Protein AF-A0A382BSU6-F1 (afdb_monomer)

Structure (mmCIF, N/CA/C/O backbone):
data_AF-A0A382BSU6-F1
#
_entry.id   AF-A0A382BSU6-F1
#
loop_
_atom_site.group_PDB
_atom_site.id
_atom_site.type_symbol
_atom_site.label_atom_id
_atom_site.label_alt_id
_atom_site.label_comp_id
_atom_site.label_asym_id
_atom_site.label_entity_id
_atom_site.label_seq_id
_atom_site.pdbx_PDB_ins_code
_atom_site.Cartn_x
_atom_site.Cartn_y
_atom_site.Cartn_z
_atom_site.occupancy
_atom_site.B_iso_or_equiv
_atom_site.auth_seq_id
_atom_site.auth_comp_id
_atom_site.auth_asym_id
_atom_site.auth_atom_id
_atom_site.pdbx_PDB_model_num
ATOM 1 N N . VAL A 1 1 ? 7.717 -2.331 -25.555 1.00 55.44 1 VAL A N 1
ATOM 2 C CA . VAL A 1 1 ? 7.991 -1.560 -24.324 1.00 55.44 1 VAL A CA 1
ATOM 3 C C . VAL A 1 1 ? 9.104 -2.329 -23.663 1.00 55.44 1 VAL A C 1
ATOM 5 O O . VAL A 1 1 ? 8.830 -3.393 -23.130 1.00 55.44 1 VAL A O 1
ATOM 8 N N . ASP A 1 2 ? 10.345 -1.897 -23.873 1.00 65.00 2 ASP A N 1
ATOM 9 C CA . ASP A 1 2 ? 11.525 -2.671 -23.453 1.00 65.00 2 ASP A CA 1
ATOM 10 C C . ASP A 1 2 ? 12.038 -2.230 -22.076 1.00 65.00 2 ASP A C 1
ATOM 12 O O . ASP A 1 2 ? 12.921 -2.865 -21.508 1.00 65.00 2 ASP A O 1
ATOM 16 N N . GLU A 1 3 ? 11.455 -1.166 -21.519 1.00 83.12 3 GLU A N 1
ATOM 17 C CA . GLU A 1 3 ? 11.683 -0.755 -20.140 1.00 83.12 3 GLU A CA 1
ATOM 18 C C . GLU A 1 3 ? 10.819 -1.563 -19.177 1.00 83.12 3 GLU A C 1
ATOM 20 O O . GLU A 1 3 ? 9.632 -1.818 -19.412 1.00 83.12 3 GLU A O 1
ATOM 25 N N . VAL A 1 4 ? 11.454 -1.951 -18.078 1.00 90.81 4 VAL A N 1
ATOM 26 C CA . VAL A 1 4 ? 10.864 -2.696 -16.977 1.00 90.81 4 VAL A CA 1
ATOM 27 C C . VAL A 1 4 ? 11.154 -1.929 -15.695 1.00 90.81 4 VAL A C 1
ATOM 29 O O . VAL A 1 4 ? 12.302 -1.563 -15.454 1.00 90.81 4 VAL A O 1
ATOM 32 N N . THR A 1 5 ? 10.130 -1.712 -14.874 1.00 94.12 5 THR A N 1
ATOM 33 C CA . THR A 1 5 ? 10.263 -1.117 -13.541 1.00 94.12 5 THR A CA 1
ATOM 34 C C . THR A 1 5 ? 10.487 -2.233 -12.522 1.00 94.12 5 THR A C 1
ATOM 36 O O . THR A 1 5 ? 9.590 -3.035 -12.240 1.00 94.12 5 THR A O 1
ATOM 39 N N . SER A 1 6 ? 11.705 -2.307 -11.999 1.00 94.81 6 SER A N 1
ATOM 40 C CA . SER A 1 6 ? 12.154 -3.315 -11.041 1.00 94.81 6 SER A CA 1
ATOM 41 C C . SER A 1 6 ? 11.894 -2.874 -9.595 1.00 94.81 6 SER A C 1
ATOM 43 O O . SER A 1 6 ? 11.653 -1.693 -9.339 1.00 94.81 6 SER A O 1
ATOM 45 N N . PRO A 1 7 ? 12.019 -3.770 -8.599 1.00 94.88 7 PRO A N 1
ATOM 46 C CA . PRO A 1 7 ? 11.921 -3.383 -7.192 1.00 94.88 7 PRO A CA 1
ATOM 47 C C . PRO A 1 7 ? 12.898 -2.281 -6.758 1.00 94.88 7 PRO A C 1
ATOM 49 O O . PRO A 1 7 ? 12.607 -1.569 -5.802 1.00 94.88 7 PRO A O 1
ATOM 52 N N . ALA A 1 8 ? 14.047 -2.136 -7.427 1.00 95.19 8 ALA A N 1
ATOM 53 C CA . ALA A 1 8 ? 15.029 -1.101 -7.102 1.00 95.19 8 ALA A CA 1
ATOM 54 C C . ALA A 1 8 ? 14.563 0.315 -7.490 1.00 95.19 8 ALA A C 1
ATOM 56 O O . ALA A 1 8 ? 15.087 1.291 -6.959 1.00 95.19 8 ALA A O 1
ATOM 57 N N . ASP A 1 9 ? 13.573 0.420 -8.378 1.00 95.31 9 ASP A N 1
ATOM 58 C CA . ASP A 1 9 ? 13.027 1.691 -8.861 1.00 95.31 9 ASP A CA 1
ATOM 59 C C . ASP A 1 9 ? 11.917 2.242 -7.949 1.00 95.31 9 ASP A C 1
ATOM 61 O O . ASP A 1 9 ? 11.464 3.376 -8.124 1.00 95.31 9 ASP A O 1
ATOM 65 N N . PHE A 1 10 ? 11.475 1.450 -6.965 1.00 96.44 10 PHE A N 1
ATOM 66 C CA . PHE A 1 10 ? 10.434 1.834 -6.020 1.00 96.44 10 PHE A CA 1
ATOM 67 C C . PHE A 1 10 ? 11.022 2.408 -4.734 1.00 96.44 10 PHE A C 1
ATOM 69 O O . PHE A 1 10 ? 11.806 1.772 -4.029 1.00 96.44 10 PHE A O 1
ATOM 76 N N . GLN A 1 11 ? 10.545 3.591 -4.361 1.00 96.88 1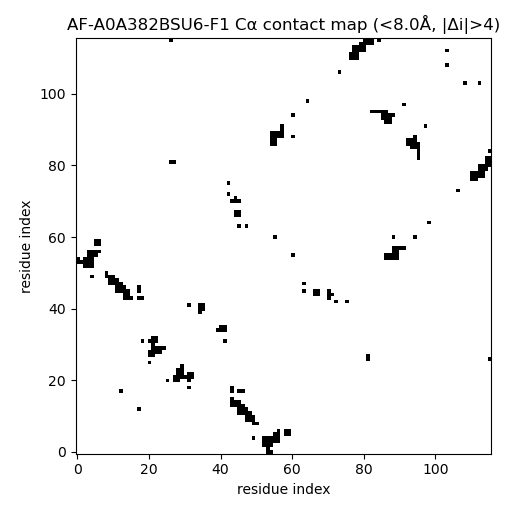1 GLN A N 1
ATOM 77 C CA . GLN A 1 11 ? 10.619 4.052 -2.988 1.00 96.88 11 GLN A CA 1
ATOM 78 C C . GLN A 1 11 ? 9.525 3.358 -2.181 1.00 96.88 11 GLN A C 1
ATOM 80 O O . GLN A 1 11 ? 8.345 3.449 -2.522 1.00 96.88 11 GLN A O 1
ATOM 85 N N . VAL A 1 12 ? 9.923 2.710 -1.089 1.00 97.81 12 VAL A N 1
ATOM 86 C CA . VAL A 1 12 ? 9.000 2.037 -0.179 1.00 97.81 12 VAL A CA 1
ATOM 87 C C . VAL A 1 12 ? 8.955 2.775 1.148 1.00 97.81 12 VAL A C 1
ATOM 89 O O . VAL A 1 12 ? 10.001 2.970 1.763 1.00 97.81 12 VAL A O 1
ATOM 92 N N . ARG A 1 13 ? 7.756 3.154 1.593 1.00 97.75 13 ARG A N 1
ATOM 93 C CA . ARG A 1 13 ? 7.520 3.822 2.880 1.00 97.75 13 ARG A CA 1
ATOM 94 C C . ARG A 1 13 ? 6.661 2.940 3.774 1.00 97.75 13 ARG A C 1
ATOM 96 O O . ARG A 1 13 ? 5.666 2.374 3.318 1.00 97.75 13 ARG A O 1
ATOM 103 N N . ARG A 1 14 ? 7.043 2.827 5.047 1.00 96.75 14 ARG A N 1
ATOM 104 C CA . ARG A 1 14 ? 6.347 2.006 6.055 1.00 96.75 14 ARG A CA 1
ATOM 105 C C . ARG A 1 14 ? 6.071 2.807 7.318 1.00 96.75 14 ARG A C 1
ATOM 107 O O . ARG A 1 14 ? 6.845 3.692 7.672 1.00 96.75 14 ARG A O 1
ATOM 114 N N . GLY A 1 15 ? 4.996 2.457 8.027 1.00 95.81 15 GLY A N 1
ATOM 115 C CA . GLY A 1 15 ? 4.702 3.022 9.346 1.00 95.81 15 GLY A CA 1
ATOM 116 C C . GLY A 1 15 ? 4.716 4.553 9.347 1.00 95.81 15 GLY A C 1
ATOM 117 O O . GLY A 1 15 ? 4.015 5.187 8.556 1.00 95.81 15 GLY A O 1
ATOM 118 N N . ASP A 1 16 ? 5.555 5.136 10.201 1.00 96.62 16 ASP A N 1
ATOM 119 C CA . ASP A 1 16 ? 5.677 6.588 10.365 1.00 96.62 16 ASP A CA 1
ATOM 120 C C . ASP A 1 16 ? 6.139 7.312 9.090 1.00 96.62 16 ASP A C 1
ATOM 122 O O . ASP A 1 16 ? 5.725 8.445 8.860 1.00 96.62 16 ASP A O 1
ATOM 126 N N . GLU A 1 17 ? 6.922 6.672 8.212 1.00 97.12 17 GLU A N 1
ATOM 127 C CA . GLU A 1 17 ? 7.323 7.270 6.927 1.00 97.12 17 GLU A CA 1
ATOM 128 C C . GLU A 1 17 ? 6.122 7.480 6.001 1.00 97.12 17 GLU A C 1
ATOM 130 O O . GLU A 1 17 ? 6.065 8.447 5.241 1.00 97.12 17 GLU A O 1
ATOM 135 N N . MET A 1 18 ? 5.148 6.570 6.069 1.00 96.88 18 MET A N 1
ATOM 136 C CA . MET A 1 18 ? 3.903 6.683 5.320 1.00 96.88 18 MET A CA 1
ATOM 137 C C . MET A 1 18 ? 3.041 7.802 5.914 1.00 96.88 18 MET A C 1
ATOM 139 O O . MET A 1 18 ? 2.556 8.661 5.182 1.00 96.88 18 MET A O 1
ATOM 143 N N . LEU A 1 19 ? 2.916 7.847 7.246 1.00 96.81 19 LEU A N 1
ATOM 144 C CA . LEU A 1 19 ? 2.157 8.883 7.958 1.00 96.81 19 LEU A CA 1
ATOM 145 C C . LEU A 1 19 ? 2.744 10.291 7.767 1.00 96.81 19 LEU A C 1
ATOM 147 O O . LEU A 1 19 ? 1.994 11.264 7.699 1.00 96.81 19 LEU A O 1
ATOM 151 N N . ALA A 1 20 ? 4.065 10.401 7.615 1.00 97.06 20 ALA A N 1
ATOM 152 C CA . ALA A 1 20 ? 4.767 11.657 7.362 1.00 97.06 20 ALA A CA 1
ATOM 153 C C . ALA A 1 20 ? 4.413 12.314 6.013 1.00 97.06 20 ALA A C 1
ATOM 155 O O . ALA A 1 20 ? 4.781 13.464 5.791 1.00 97.06 20 ALA A O 1
ATOM 156 N N . CYS A 1 21 ? 3.684 11.626 5.125 1.00 95.69 21 CYS A N 1
ATOM 157 C CA . CYS A 1 21 ? 3.181 12.213 3.880 1.00 95.69 21 CYS A CA 1
ATOM 158 C C . CYS A 1 21 ? 1.993 13.166 4.102 1.00 95.69 21 CYS A C 1
ATOM 160 O O . CYS A 1 21 ? 1.587 13.843 3.163 1.00 95.69 21 CYS A O 1
ATOM 162 N N . SER A 1 22 ? 1.406 13.203 5.306 1.00 95.88 22 SER A N 1
ATOM 163 C CA . SER A 1 22 ? 0.239 14.036 5.627 1.00 95.88 22 SER A CA 1
ATOM 164 C C . SER A 1 22 ? 0.434 15.496 5.199 1.00 95.88 22 SER A C 1
ATOM 166 O O . SER A 1 22 ? 1.393 16.142 5.620 1.00 95.88 22 SER A O 1
ATOM 168 N N . GLY A 1 23 ? -0.498 16.010 4.393 1.00 93.50 23 GLY A N 1
ATOM 169 C CA . GLY A 1 23 ? -0.477 17.386 3.880 1.00 93.50 23 GLY A CA 1
ATOM 170 C C . GLY A 1 23 ? 0.455 17.623 2.683 1.00 93.50 23 GLY A C 1
ATOM 171 O O . GLY A 1 23 ? 0.590 18.760 2.230 1.00 93.50 23 GLY A O 1
ATOM 172 N N . ASP A 1 24 ? 1.114 16.586 2.147 1.00 95.06 24 ASP A N 1
ATOM 173 C CA . ASP A 1 24 ? 1.810 16.697 0.863 1.00 95.06 24 ASP A CA 1
ATOM 174 C C . ASP A 1 24 ? 0.822 16.724 -0.324 1.00 95.06 24 ASP A C 1
ATOM 176 O O . ASP A 1 24 ? -0.369 16.445 -0.195 1.00 95.06 24 ASP A O 1
ATOM 180 N N . ALA A 1 25 ? 1.322 17.061 -1.516 1.00 94.44 25 ALA A N 1
ATOM 181 C CA . ALA A 1 25 ? 0.496 17.176 -2.721 1.00 94.44 25 ALA A CA 1
ATOM 182 C C . ALA A 1 25 ? 0.086 15.821 -3.342 1.00 94.44 25 ALA A C 1
ATOM 184 O O . ALA A 1 25 ? -0.443 15.793 -4.454 1.00 94.44 25 ALA A O 1
ATOM 185 N N . SER A 1 26 ? 0.369 14.692 -2.683 1.00 94.12 26 SER A N 1
ATOM 186 C CA . SER A 1 26 ? -0.010 13.365 -3.169 1.00 94.12 26 SER A CA 1
ATOM 187 C C . SER A 1 26 ? -1.406 12.966 -2.680 1.00 94.12 26 SER A C 1
ATOM 189 O O . SER A 1 26 ? -1.862 13.447 -1.640 1.00 94.12 26 SER A O 1
ATOM 191 N N . PRO A 1 27 ? -2.091 12.031 -3.366 1.00 95.00 27 PRO A N 1
ATOM 192 C CA . PRO A 1 27 ? -3.378 11.529 -2.888 1.00 95.00 27 PRO A CA 1
ATOM 193 C C . PRO A 1 27 ? -3.294 10.903 -1.488 1.00 95.00 27 PRO A C 1
ATOM 195 O O . PRO A 1 27 ? -4.222 11.042 -0.692 1.00 95.00 27 PRO A O 1
ATOM 198 N N . LEU A 1 28 ? -2.157 10.273 -1.157 1.00 96.12 28 LEU A N 1
ATOM 199 C CA . LEU A 1 28 ? -1.902 9.767 0.190 1.00 96.12 28 LEU A CA 1
ATOM 200 C C . LEU A 1 28 ? -1.828 10.909 1.213 1.00 96.12 28 LEU A C 1
ATOM 202 O O . LEU A 1 28 ? -2.409 10.803 2.289 1.00 96.12 28 LEU A O 1
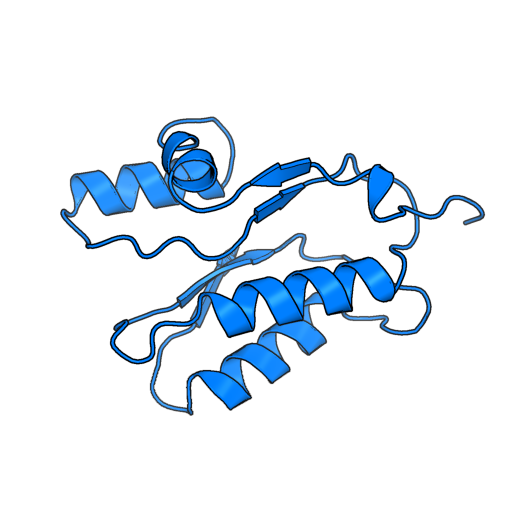ATOM 206 N N . GLY A 1 29 ? -1.129 11.998 0.890 1.00 97.00 29 GLY A N 1
ATOM 207 C CA . GLY A 1 29 ? -1.015 13.149 1.783 1.00 97.00 29 GLY A CA 1
ATOM 208 C C . GLY A 1 29 ? -2.362 13.786 2.092 1.00 97.00 29 GLY A C 1
ATOM 209 O O . GLY A 1 29 ? -2.652 14.035 3.263 1.00 97.00 29 GLY A O 1
ATOM 210 N N . GLY A 1 30 ? -3.211 13.939 1.073 1.00 96.50 30 GLY A N 1
ATOM 211 C CA . GLY A 1 30 ? -4.565 14.473 1.229 1.00 96.50 30 GLY A CA 1
ATOM 212 C C . GLY A 1 30 ? -5.469 13.598 2.103 1.00 96.50 30 GLY A C 1
ATOM 213 O O . GLY A 1 30 ? -6.121 14.109 3.011 1.00 96.50 30 GLY A O 1
ATOM 214 N N . VAL A 1 31 ? -5.489 12.271 1.900 1.00 95.81 31 VAL A N 1
ATOM 215 C CA . VAL A 1 31 ? -6.314 11.390 2.753 1.00 95.81 31 VAL A CA 1
ATOM 216 C C . VAL A 1 31 ? -5.789 11.326 4.190 1.00 95.81 31 VAL A C 1
ATOM 218 O O . VAL A 1 31 ? -6.581 11.252 5.127 1.00 95.81 31 VAL A O 1
ATOM 221 N N . LEU A 1 32 ? -4.468 11.382 4.390 1.00 97.12 32 LEU A N 1
ATOM 222 C CA . LEU A 1 32 ? -3.870 11.382 5.727 1.00 97.12 32 LEU A CA 1
ATOM 223 C C . LEU A 1 32 ? -4.142 12.677 6.496 1.00 97.12 32 LEU A C 1
ATOM 225 O O . LEU A 1 32 ? -4.350 12.596 7.710 1.00 97.12 32 LEU A O 1
ATOM 229 N N . GLU A 1 33 ? -4.135 13.822 5.80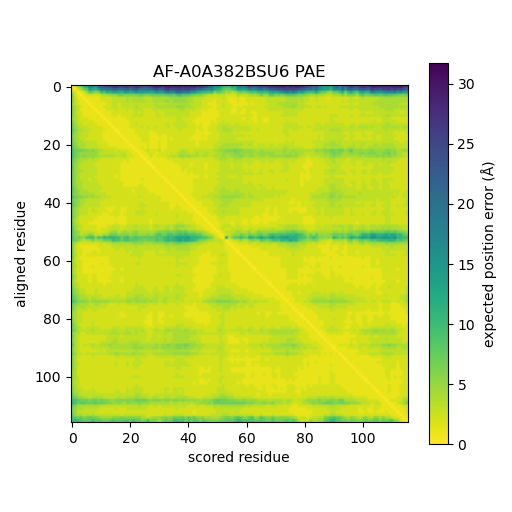7 1.00 97.56 33 GLU A N 1
ATOM 230 C CA . GLU A 1 33 ? -4.503 15.128 6.361 1.00 97.56 33 GLU A CA 1
ATOM 231 C C . GLU A 1 33 ? -5.976 15.132 6.765 1.00 97.56 33 GLU A C 1
ATOM 233 O O . GLU A 1 33 ? -6.285 15.341 7.937 1.00 97.56 33 GLU A O 1
ATOM 238 N N . PHE A 1 34 ? -6.868 14.751 5.849 1.00 96.50 34 PHE A N 1
ATOM 239 C CA . PHE A 1 34 ? -8.301 14.675 6.125 1.00 96.50 34 PHE A CA 1
ATOM 240 C C . PHE A 1 34 ? -8.623 13.723 7.287 1.00 96.50 34 PHE A C 1
ATOM 242 O O . PHE A 1 34 ? -9.337 14.077 8.223 1.00 96.50 34 PHE A O 1
ATOM 249 N N . ALA A 1 35 ? -8.044 12.519 7.287 1.00 96.56 35 ALA A N 1
ATOM 250 C CA . ALA A 1 35 ? -8.241 11.556 8.368 1.00 96.56 35 ALA A CA 1
ATOM 251 C C . ALA A 1 35 ? -7.736 12.080 9.725 1.00 96.56 35 ALA A C 1
ATOM 253 O O . ALA A 1 35 ? -8.263 11.693 10.766 1.00 96.56 35 ALA A O 1
ATOM 254 N N . GLN A 1 36 ? -6.720 12.950 9.735 1.00 96.19 36 GLN A N 1
ATOM 255 C CA . GLN A 1 36 ? -6.259 13.603 10.957 1.00 96.19 36 GLN A CA 1
ATOM 256 C C . GLN A 1 36 ? -7.257 14.642 11.464 1.00 96.19 36 GLN A C 1
ATOM 258 O O . GLN A 1 36 ? -7.523 14.677 12.664 1.00 96.19 36 GLN A O 1
ATOM 263 N N . GLU A 1 37 ? -7.791 15.472 10.569 1.00 97.56 37 GLU A N 1
ATOM 264 C CA . GLU A 1 37 ? -8.783 16.504 10.893 1.00 97.56 37 GLU A CA 1
ATOM 265 C C . GLU A 1 37 ? -10.077 15.893 11.445 1.00 97.56 37 GLU A C 1
ATOM 267 O O . GLU A 1 37 ? -10.623 16.385 12.432 1.00 97.56 37 GLU A O 1
ATOM 272 N N . GLU A 1 38 ? -10.497 14.755 10.893 1.00 98.00 38 GLU A N 1
ATOM 273 C CA . GLU A 1 38 ? -11.662 13.993 11.357 1.00 98.00 38 GLU A CA 1
ATOM 274 C C . GLU A 1 38 ? -11.380 13.123 12.600 1.00 98.00 38 GLU A C 1
ATOM 276 O O . GLU A 1 38 ? -12.265 12.428 13.106 1.00 98.00 38 GLU A O 1
ATOM 281 N N . GLY A 1 39 ? -10.144 13.129 13.113 1.00 97.38 39 GLY A N 1
ATOM 282 C CA . GLY A 1 39 ? -9.762 12.384 14.315 1.00 97.38 39 GLY A CA 1
ATOM 283 C C . GLY A 1 39 ? -9.762 10.860 14.146 1.00 97.38 39 GLY A C 1
ATOM 284 O O . GLY A 1 39 ? -9.913 10.130 15.129 1.00 97.38 39 GLY A O 1
ATOM 285 N N . TRP A 1 40 ? -9.599 10.352 12.923 1.00 97.12 40 TRP A N 1
ATOM 286 C CA . TRP A 1 40 ? -9.567 8.916 12.655 1.00 97.12 40 TRP A CA 1
ATOM 287 C C . TRP A 1 40 ? -8.254 8.285 13.120 1.00 97.12 40 TRP A C 1
ATOM 289 O O . TRP A 1 40 ? -7.157 8.834 12.958 1.00 97.12 40 TRP A O 1
ATOM 299 N N . ARG A 1 41 ? -8.340 7.051 13.630 1.00 96.44 41 ARG A N 1
ATOM 300 C CA . ARG A 1 41 ? -7.152 6.224 13.849 1.00 96.44 41 ARG A CA 1
ATOM 301 C C . ARG A 1 41 ? -6.664 5.687 12.504 1.00 96.44 41 ARG A C 1
ATOM 303 O O . ARG A 1 41 ? -7.290 4.819 11.907 1.00 96.44 41 ARG A O 1
ATOM 310 N N . ARG A 1 42 ? -5.514 6.180 12.054 1.00 95.62 42 ARG A N 1
ATOM 311 C CA . ARG A 1 42 ? -4.841 5.733 10.827 1.00 95.62 42 ARG A CA 1
ATOM 312 C C . ARG A 1 42 ? -3.964 4.520 11.138 1.00 95.62 42 ARG A C 1
ATOM 314 O O . ARG A 1 42 ? -3.155 4.572 12.062 1.00 95.62 42 ARG A O 1
ATOM 321 N N . ILE A 1 43 ? -4.123 3.443 10.372 1.00 96.69 43 ILE A N 1
ATOM 322 C CA . ILE A 1 43 ? -3.296 2.234 10.464 1.00 96.69 43 ILE A CA 1
ATOM 323 C C . ILE A 1 43 ? -2.491 2.142 9.161 1.00 96.69 43 ILE A C 1
ATOM 325 O O . ILE A 1 43 ? -3.059 1.762 8.136 1.00 96.69 43 ILE A O 1
ATOM 329 N N . PRO A 1 44 ? -1.211 2.556 9.147 1.00 96.50 44 PRO A N 1
ATOM 330 C CA . PRO A 1 44 ? -0.402 2.501 7.937 1.00 96.50 44 PRO A CA 1
ATOM 331 C C . PRO A 1 44 ? -0.049 1.053 7.582 1.00 96.50 44 PRO A C 1
ATOM 333 O O . PRO A 1 44 ? 0.310 0.269 8.459 1.00 96.50 44 PRO A O 1
ATOM 336 N N . THR A 1 45 ? -0.114 0.723 6.292 1.00 96.56 45 THR A N 1
ATOM 337 C CA . THR A 1 45 ? 0.327 -0.569 5.752 1.00 96.56 45 THR A CA 1
ATOM 338 C C . THR A 1 45 ? 1.626 -0.382 4.976 1.00 96.56 45 THR A C 1
ATOM 340 O O . THR A 1 45 ? 2.711 -0.492 5.549 1.00 96.56 45 THR A O 1
ATOM 343 N N . ILE A 1 46 ? 1.528 -0.052 3.689 1.00 97.88 46 ILE A N 1
ATOM 344 C CA . ILE A 1 46 ? 2.660 0.041 2.778 1.00 97.88 46 ILE A CA 1
ATOM 345 C C . ILE A 1 46 ? 2.370 1.022 1.634 1.00 97.88 46 ILE A C 1
ATOM 347 O O . ILE A 1 46 ? 1.263 1.057 1.099 1.00 97.88 46 ILE A O 1
ATOM 351 N N . ASP A 1 47 ? 3.377 1.802 1.241 1.00 97.50 47 ASP A N 1
ATOM 352 C CA . ASP A 1 47 ? 3.319 2.727 0.103 1.00 97.50 47 ASP A CA 1
ATOM 353 C C . ASP A 1 47 ? 4.535 2.501 -0.806 1.00 97.50 47 ASP A C 1
ATOM 355 O O . ASP A 1 47 ? 5.679 2.626 -0.364 1.00 97.50 47 ASP A O 1
ATOM 359 N N . TYR A 1 48 ? 4.277 2.114 -2.058 1.00 97.62 48 TYR A N 1
ATOM 360 C CA . TYR A 1 48 ? 5.279 1.873 -3.099 1.00 97.62 48 TYR A CA 1
ATOM 361 C C . TYR A 1 48 ? 5.110 2.939 -4.177 1.00 97.62 48 TYR A C 1
ATOM 363 O O . TYR A 1 48 ? 4.072 2.997 -4.835 1.00 97.62 48 TYR A O 1
ATOM 371 N N . ARG A 1 49 ? 6.146 3.750 -4.404 1.00 93.81 49 ARG A N 1
ATOM 372 C CA . ARG A 1 49 ? 6.135 4.800 -5.430 1.00 93.81 49 ARG A CA 1
ATOM 373 C C . ARG A 1 49 ? 7.317 4.660 -6.368 1.00 93.81 49 ARG A C 1
ATOM 375 O O . ARG A 1 49 ? 8.455 4.605 -5.917 1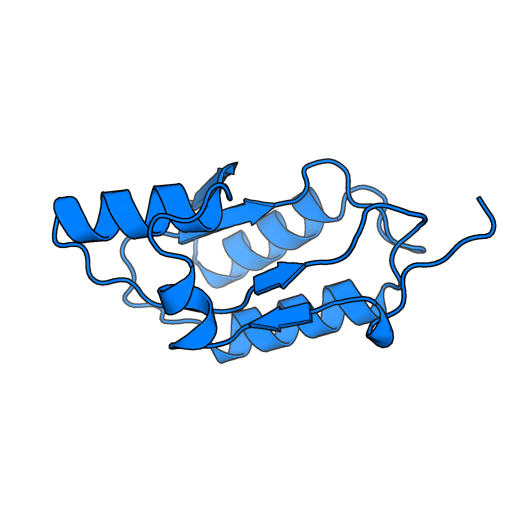.00 93.81 49 ARG A O 1
ATOM 382 N N . ALA A 1 50 ? 7.046 4.690 -7.662 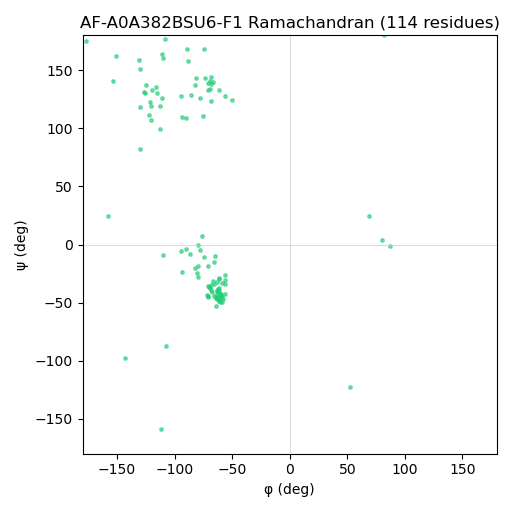1.00 94.00 50 ALA A N 1
ATOM 383 C CA . ALA A 1 50 ? 8.055 4.782 -8.706 1.00 94.00 50 ALA A CA 1
ATOM 384 C C . ALA A 1 50 ? 7.663 5.884 -9.695 1.00 94.00 50 ALA A C 1
ATOM 386 O O . ALA A 1 50 ? 6.496 6.274 -9.785 1.00 94.00 50 ALA A O 1
ATOM 387 N N . ILE A 1 51 ? 8.644 6.392 -10.439 1.00 88.69 51 ILE A N 1
ATOM 388 C CA . ILE A 1 51 ? 8.365 7.252 -11.590 1.00 88.69 51 ILE A CA 1
ATOM 389 C C . ILE A 1 51 ? 7.725 6.373 -12.678 1.00 88.69 51 ILE A C 1
ATOM 391 O O . ILE A 1 51 ? 8.255 5.291 -12.942 1.00 88.69 51 ILE A O 1
ATOM 395 N N . PRO A 1 52 ? 6.623 6.806 -13.319 1.00 81.44 52 PRO A N 1
ATOM 396 C CA . PRO A 1 52 ? 6.009 6.040 -14.398 1.00 81.44 52 PRO A CA 1
ATOM 397 C C . PRO A 1 52 ? 7.009 5.759 -15.525 1.00 81.44 52 PRO A C 1
ATOM 399 O O . PRO A 1 52 ? 7.638 6.686 -16.039 1.00 81.44 52 PRO A O 1
ATOM 402 N N . SER A 1 53 ? 7.141 4.494 -15.923 1.00 82.75 53 SER A N 1
ATOM 403 C CA . SER A 1 53 ? 7.997 4.097 -17.045 1.00 82.75 53 SER A CA 1
ATOM 404 C C . SER A 1 53 ? 7.381 2.957 -17.857 1.00 82.75 53 SER A C 1
ATOM 406 O O . SER A 1 53 ? 6.535 3.193 -18.722 1.00 82.75 53 SER A O 1
ATOM 408 N N . GLY A 1 54 ? 7.808 1.726 -17.589 1.00 87.62 54 GLY A N 1
ATOM 409 C CA . GLY A 1 54 ? 7.467 0.529 -18.336 1.00 87.62 54 GLY A CA 1
ATOM 410 C C . GLY A 1 54 ? 6.591 -0.440 -17.554 1.00 87.62 54 GLY A C 1
ATOM 411 O O . GLY A 1 54 ? 5.897 -0.077 -16.607 1.00 87.62 54 GLY A O 1
ATOM 412 N N . ILE A 1 55 ? 6.610 -1.700 -17.986 1.00 94.12 55 ILE A N 1
ATOM 413 C CA . ILE A 1 55 ? 5.889 -2.763 -17.281 1.00 94.12 55 ILE A CA 1
ATOM 414 C C . ILE A 1 55 ? 6.567 -3.038 -15.939 1.00 94.12 55 ILE A C 1
ATOM 416 O O . ILE A 1 55 ? 7.793 -3.062 -15.846 1.00 94.12 55 ILE A O 1
ATOM 420 N N . VAL A 1 56 ? 5.776 -3.286 -14.906 1.00 95.75 56 VAL A N 1
ATOM 421 C CA . VAL A 1 56 ? 6.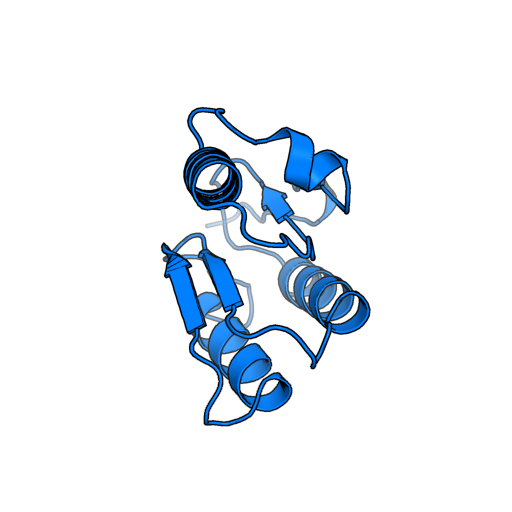288 -3.596 -13.573 1.00 95.75 56 VAL A CA 1
ATOM 422 C C . VAL A 1 56 ? 6.688 -5.074 -13.503 1.00 95.75 56 VAL A C 1
ATOM 424 O O . VAL A 1 56 ? 6.059 -5.946 -14.110 1.00 95.75 56 VAL A O 1
ATOM 427 N N . GLU A 1 57 ? 7.756 -5.399 -12.782 1.00 96.31 57 GLU A N 1
ATOM 428 C CA . GLU A 1 57 ? 8.055 -6.805 -12.495 1.00 96.31 57 GLU A CA 1
ATOM 429 C C . GLU A 1 57 ? 7.014 -7.400 -11.549 1.00 96.31 57 GLU A C 1
ATOM 431 O O . GLU A 1 57 ? 6.645 -6.776 -10.559 1.00 96.31 57 GLU A O 1
ATOM 436 N N . ASP A 1 58 ? 6.574 -8.637 -11.803 1.00 97.00 58 ASP A N 1
ATOM 437 C CA . ASP A 1 58 ? 5.593 -9.307 -10.933 1.00 97.00 58 ASP A CA 1
ATOM 438 C C . ASP A 1 58 ? 6.075 -9.373 -9.476 1.00 97.00 58 ASP A C 1
ATOM 440 O O . ASP A 1 58 ? 5.278 -9.295 -8.546 1.00 97.00 58 ASP A O 1
ATOM 444 N N . GLU A 1 59 ? 7.394 -9.439 -9.270 1.00 97.50 59 GLU A N 1
ATOM 445 C CA . GLU A 1 59 ? 8.006 -9.399 -7.945 1.00 97.50 59 GLU A CA 1
ATOM 446 C C . GLU A 1 59 ? 7.620 -8.145 -7.146 1.00 97.50 59 GLU A C 1
ATOM 448 O O . GLU A 1 59 ? 7.459 -8.229 -5.932 1.00 97.50 59 GLU A O 1
ATOM 453 N N . VAL A 1 60 ? 7.433 -6.989 -7.788 1.00 97.31 60 VAL A N 1
ATOM 454 C CA . VAL A 1 60 ? 6.981 -5.774 -7.096 1.00 97.31 60 VAL A CA 1
ATOM 455 C C . VAL A 1 60 ? 5.563 -5.960 -6.564 1.00 97.31 60 VAL A C 1
ATOM 457 O O . VAL A 1 60 ? 5.302 -5.619 -5.412 1.00 97.31 60 VAL A O 1
ATOM 460 N N . VAL A 1 61 ? 4.672 -6.538 -7.376 1.00 97.94 61 VAL A N 1
ATOM 461 C CA . VAL A 1 61 ? 3.278 -6.810 -6.995 1.00 97.94 61 VAL A CA 1
ATOM 462 C C . VAL A 1 61 ? 3.233 -7.775 -5.814 1.00 97.94 61 VAL A C 1
ATOM 464 O O . VAL A 1 61 ? 2.547 -7.519 -4.826 1.00 97.94 61 VAL A O 1
ATOM 467 N N . GLU A 1 62 ? 4.022 -8.849 -5.872 1.00 98.44 62 GLU A N 1
ATOM 468 C CA . GLU A 1 62 ? 4.084 -9.839 -4.796 1.00 98.44 62 GLU A CA 1
ATOM 469 C C . GLU A 1 62 ? 4.729 -9.278 -3.521 1.00 98.44 62 GLU A C 1
ATOM 471 O O . GLU A 1 62 ? 4.245 -9.540 -2.421 1.00 98.44 62 GLU A O 1
ATOM 476 N N . ARG A 1 63 ? 5.785 -8.459 -3.630 1.00 98.38 63 ARG A N 1
ATOM 477 C CA . ARG A 1 63 ? 6.392 -7.785 -2.470 1.00 98.38 63 ARG A CA 1
ATOM 478 C C . ARG A 1 63 ? 5.411 -6.820 -1.808 1.00 98.38 63 ARG A C 1
ATOM 480 O O . ARG A 1 63 ? 5.274 -6.855 -0.590 1.00 98.38 63 ARG A O 1
ATOM 487 N N . TRP A 1 64 ? 4.711 -6.006 -2.600 1.00 98.25 64 TRP A N 1
ATOM 488 C CA . TRP A 1 64 ? 3.684 -5.100 -2.088 1.00 98.25 64 TRP A CA 1
ATOM 489 C C . TRP A 1 64 ? 2.576 -5.874 -1.367 1.00 98.25 64 TRP A C 1
ATOM 491 O O . TRP A 1 64 ? 2.195 -5.507 -0.258 1.00 98.25 64 TRP A O 1
ATOM 501 N N . TRP A 1 65 ? 2.099 -6.977 -1.961 1.00 98.56 65 TRP A N 1
ATOM 502 C CA . TRP A 1 65 ? 1.062 -7.815 -1.356 1.00 98.56 65 TRP A CA 1
ATOM 503 C C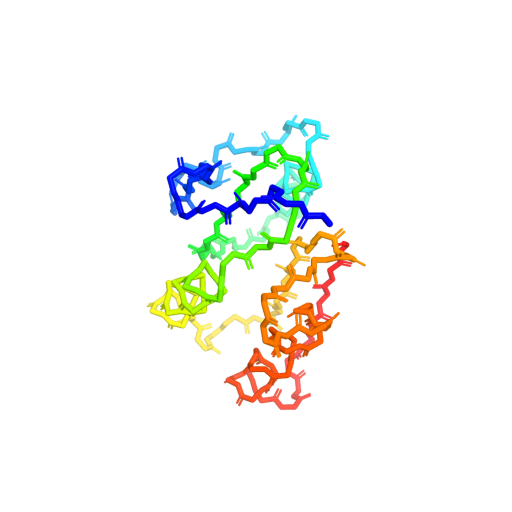 . TRP A 1 65 ? 1.507 -8.407 -0.016 1.00 98.56 65 TRP A C 1
ATOM 505 O O . TRP A 1 65 ? 0.774 -8.306 0.965 1.00 98.56 65 TRP A O 1
ATOM 515 N N . ASN A 1 66 ? 2.710 -8.980 0.041 1.00 98.50 66 ASN A N 1
ATOM 516 C CA . ASN A 1 66 ? 3.237 -9.586 1.263 1.00 98.50 66 ASN A CA 1
ATOM 517 C C . ASN A 1 66 ? 3.400 -8.553 2.388 1.00 98.50 66 ASN A C 1
ATOM 519 O O . ASN A 1 66 ? 3.054 -8.832 3.535 1.00 98.50 66 ASN A O 1
ATOM 523 N N . ASP A 1 67 ? 3.885 -7.353 2.063 1.00 98.31 67 ASP A N 1
ATOM 524 C CA . ASP A 1 67 ? 4.030 -6.266 3.033 1.00 98.31 67 ASP A CA 1
ATOM 525 C C . ASP A 1 67 ? 2.668 -5.752 3.524 1.00 98.31 67 ASP A C 1
ATOM 527 O O . ASP A 1 67 ? 2.488 -5.510 4.720 1.00 98.31 67 ASP A O 1
ATOM 531 N N . PHE A 1 68 ? 1.690 -5.621 2.621 1.00 98.31 68 PHE A N 1
ATOM 532 C CA . PHE A 1 68 ? 0.321 -5.252 2.978 1.00 98.31 68 PHE A CA 1
ATOM 533 C C . PHE A 1 68 ? -0.319 -6.296 3.903 1.00 98.31 68 PHE A C 1
ATOM 535 O O . PHE A 1 68 ? -0.884 -5.939 4.937 1.00 98.31 68 PHE A O 1
ATOM 542 N N . GLU A 1 69 ? -0.219 -7.581 3.552 1.00 98.06 69 GLU A N 1
ATOM 543 C CA . GLU A 1 69 ? -0.778 -8.688 4.333 1.00 98.06 69 GLU A CA 1
ATOM 544 C C . GLU A 1 69 ? -0.122 -8.791 5.717 1.00 98.06 69 GLU A C 1
ATOM 546 O O . GLU A 1 69 ? -0.818 -8.990 6.711 1.00 98.06 69 GLU A O 1
ATOM 551 N N . ALA A 1 70 ? 1.193 -8.578 5.813 1.00 97.62 70 ALA A N 1
ATOM 552 C CA . ALA A 1 70 ? 1.912 -8.581 7.086 1.00 97.62 70 ALA A CA 1
ATOM 553 C C . ALA A 1 70 ? 1.512 -7.420 8.015 1.00 97.62 70 ALA A C 1
ATOM 555 O O . ALA A 1 70 ? 1.549 -7.573 9.237 1.00 97.62 70 ALA A O 1
ATOM 556 N N . ALA A 1 71 ? 1.133 -6.268 7.455 1.00 96.56 71 ALA A N 1
ATOM 557 C CA . ALA A 1 71 ? 0.696 -5.092 8.209 1.00 96.56 71 ALA A CA 1
ATOM 558 C C . ALA A 1 71 ? -0.824 -5.052 8.468 1.00 96.56 71 ALA A C 1
ATOM 560 O O . ALA A 1 71 ? -1.312 -4.137 9.137 1.00 96.56 71 ALA A O 1
ATOM 561 N N . TRP A 1 72 ? -1.581 -6.013 7.933 1.00 96.19 72 TRP A N 1
ATOM 562 C CA . TRP A 1 72 ? -3.037 -6.039 8.015 1.00 96.19 72 TRP A CA 1
ATOM 563 C C . TRP A 1 72 ? -3.544 -6.119 9.461 1.00 96.19 72 TRP A C 1
ATOM 565 O O . TRP A 1 72 ? -3.120 -6.965 10.248 1.00 96.19 72 TRP A O 1
ATOM 575 N N . GLN A 1 73 ? -4.519 -5.266 9.784 1.00 95.81 73 GLN A N 1
ATOM 576 C CA . GLN A 1 73 ? -5.193 -5.230 11.081 1.00 95.81 73 GLN A CA 1
ATOM 577 C C . GLN A 1 73 ? -6.695 -5.475 10.885 1.00 95.81 73 GLN A C 1
ATOM 579 O O . GLN A 1 73 ? -7.399 -4.604 10.364 1.00 95.81 73 GLN A O 1
ATOM 584 N N . PRO A 1 74 ? -7.217 -6.660 11.258 1.00 95.25 74 PRO A N 1
ATOM 585 C CA . PRO A 1 74 ? -8.605 -7.031 10.997 1.00 95.25 74 PRO A CA 1
ATOM 586 C C . PRO A 1 74 ? -9.633 -6.179 11.751 1.00 95.25 74 PRO A C 1
ATOM 588 O O . PRO A 1 74 ? -10.813 -6.234 11.397 1.00 95.25 74 PRO A O 1
ATOM 591 N N . GLU A 1 75 ? -9.216 -5.426 12.765 1.00 94.81 75 GLU A N 1
ATOM 592 C CA . GLU A 1 75 ? -10.039 -4.510 13.551 1.00 94.81 75 GLU A CA 1
ATOM 593 C C . GLU A 1 75 ? -10.343 -3.175 12.857 1.00 94.81 75 GLU A C 1
ATOM 595 O O . GLU A 1 75 ? -11.098 -2.384 13.414 1.00 94.81 75 GLU A O 1
ATOM 600 N N . CYS A 1 76 ? -9.778 -2.897 11.676 1.00 96.56 76 CYS A N 1
ATOM 601 C CA . CYS A 1 76 ? -10.083 -1.655 10.970 1.00 96.56 76 CYS A CA 1
ATOM 602 C C . CYS A 1 76 ? -11.533 -1.629 10.449 1.00 96.56 76 CYS A C 1
ATOM 604 O O . CYS A 1 76 ? -12.074 -2.642 9.993 1.00 96.56 76 CYS A O 1
ATOM 606 N N . ASP A 1 77 ? -12.147 -0.446 10.470 1.00 97.44 77 ASP A N 1
ATOM 607 C CA . ASP A 1 77 ? -13.519 -0.247 9.989 1.00 97.44 77 ASP A CA 1
ATOM 608 C C . ASP A 1 77 ? -13.600 -0.130 8.460 1.00 97.44 77 ASP A C 1
ATOM 610 O O . ASP A 1 77 ? -14.617 -0.467 7.858 1.00 97.44 77 ASP A O 1
ATOM 614 N N . ALA A 1 78 ? -12.530 0.345 7.821 1.00 97.25 78 ALA A N 1
ATOM 615 C CA . ALA A 1 78 ? -12.458 0.578 6.384 1.00 97.25 78 ALA A CA 1
ATOM 616 C C . ALA A 1 78 ? -11.025 0.429 5.862 1.00 97.25 78 ALA A C 1
ATOM 618 O O . ALA A 1 78 ? -10.054 0.494 6.619 1.00 97.25 78 ALA A O 1
ATOM 619 N N . ILE A 1 79 ? -10.904 0.256 4.547 1.00 98.06 79 ILE A N 1
ATOM 620 C CA . ILE A 1 79 ? -9.631 0.249 3.826 1.00 98.06 79 ILE A CA 1
ATOM 621 C C . ILE A 1 79 ? -9.664 1.382 2.806 1.00 98.06 79 ILE A C 1
ATOM 623 O O . ILE A 1 79 ? -10.638 1.511 2.066 1.00 98.06 79 ILE A O 1
ATOM 627 N N . PHE A 1 80 ? -8.599 2.176 2.743 1.00 97.75 80 PHE A N 1
ATOM 628 C CA . PHE A 1 80 ? -8.395 3.174 1.698 1.00 97.75 80 PHE A CA 1
ATOM 629 C C . PHE A 1 80 ? -7.084 2.864 0.976 1.00 97.75 80 PHE A C 1
ATOM 631 O O . PHE A 1 80 ? -6.037 2.786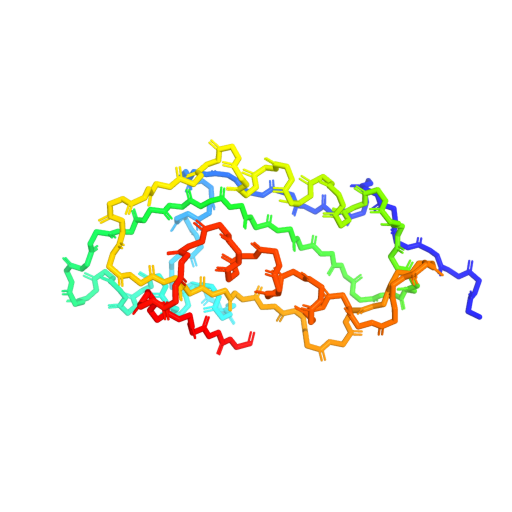 1.617 1.00 97.75 80 PHE A O 1
ATOM 638 N N . LEU A 1 81 ? -7.143 2.664 -0.338 1.00 97.50 81 LEU A N 1
ATOM 639 C CA . LEU A 1 81 ? -5.985 2.348 -1.171 1.00 97.50 81 LEU A CA 1
ATOM 640 C C . LEU A 1 81 ? -5.739 3.483 -2.161 1.00 97.50 81 LEU A C 1
ATOM 642 O O . LEU A 1 81 ? -6.649 3.893 -2.873 1.00 97.50 81 LEU A O 1
ATOM 646 N N . VAL A 1 82 ? -4.501 3.959 -2.233 1.00 96.62 82 VAL A N 1
ATOM 647 C CA . VAL A 1 82 ? -4.050 4.797 -3.348 1.00 96.62 82 VAL A CA 1
ATOM 648 C C . VAL A 1 82 ? -3.424 3.855 -4.362 1.00 96.62 82 VAL A C 1
ATOM 650 O O . VAL A 1 82 ? -2.380 3.264 -4.082 1.00 96.62 82 VAL A O 1
ATOM 653 N N . LEU A 1 83 ? -4.089 3.662 -5.498 1.00 95.94 83 LEU A N 1
ATOM 654 C CA . LEU A 1 83 ? -3.615 2.786 -6.564 1.00 95.94 83 LEU A CA 1
ATOM 655 C C . LEU A 1 83 ? -3.186 3.630 -7.769 1.00 95.94 83 LEU A C 1
ATOM 657 O O . LEU A 1 83 ? -3.544 4.795 -7.900 1.00 95.94 83 LEU A O 1
ATOM 661 N N . HIS A 1 84 ? -2.378 3.054 -8.657 1.00 94.50 84 HIS A N 1
ATOM 662 C CA . HIS A 1 84 ? -1.937 3.771 -9.856 1.00 94.50 84 HIS A CA 1
ATOM 663 C C . HIS A 1 84 ? -3.094 3.965 -10.855 1.00 94.50 84 HIS A C 1
ATOM 665 O O . HIS A 1 84 ? -3.173 4.983 -11.540 1.00 94.50 84 HIS A O 1
ATOM 671 N N . GLY A 1 85 ? -3.976 2.969 -10.963 1.00 92.69 85 GLY A N 1
ATOM 672 C CA . GLY A 1 85 ? -5.142 2.949 -11.849 1.00 92.69 85 GLY A CA 1
ATOM 673 C C . GLY A 1 85 ? -4.857 2.439 -13.267 1.00 92.69 85 GLY A C 1
ATOM 674 O O . GLY A 1 85 ? -5.769 2.371 -14.088 1.00 92.69 85 GLY A O 1
ATOM 675 N N . SER A 1 86 ? -3.608 2.088 -13.575 1.00 93.44 86 SER A N 1
ATOM 676 C CA . SER A 1 86 ? -3.216 1.558 -14.889 1.00 93.44 86 SER A CA 1
ATOM 677 C C . SER A 1 86 ? -1.922 0.740 -14.837 1.00 93.44 86 SER A C 1
ATOM 679 O O . SER A 1 86 ? -1.186 0.682 -15.828 1.00 93.44 86 SER A O 1
ATOM 681 N N . MET A 1 87 ? -1.585 0.184 -13.674 1.00 95.00 87 MET A N 1
ATOM 682 C CA . MET A 1 87 ? -0.385 -0.615 -13.506 1.00 95.00 87 MET A CA 1
ATOM 683 C C . MET A 1 87 ? -0.548 -1.947 -14.235 1.00 95.00 87 MET A C 1
ATOM 685 O O . MET A 1 87 ? -1.545 -2.657 -14.109 1.00 95.00 87 MET A O 1
ATOM 689 N N . VAL A 1 88 ? 0.482 -2.303 -14.993 1.00 95.44 88 VAL A N 1
ATOM 690 C CA . VAL A 1 88 ? 0.586 -3.597 -15.660 1.00 95.44 88 VAL A CA 1
ATOM 691 C C . VAL A 1 88 ? 1.893 -4.243 -15.248 1.00 95.44 88 VAL A C 1
ATOM 693 O O . VAL A 1 88 ? 2.931 -3.579 -15.202 1.00 95.44 88 VAL A O 1
ATOM 696 N N . SER A 1 89 ? 1.852 -5.538 -14.969 1.00 95.44 89 SER A N 1
ATOM 697 C CA . SER A 1 89 ? 3.048 -6.345 -14.781 1.00 95.44 89 SER A CA 1
ATOM 698 C C . SER A 1 89 ? 3.251 -7.300 -15.958 1.00 95.44 89 SER A C 1
ATOM 700 O O . SER A 1 89 ? 2.437 -7.350 -16.886 1.00 95.44 89 SER A O 1
ATOM 702 N N . ARG A 1 90 ? 4.351 -8.063 -15.958 1.00 91.50 90 ARG A N 1
ATOM 703 C CA . ARG A 1 90 ? 4.636 -9.035 -17.030 1.00 91.50 90 ARG A CA 1
ATOM 704 C C . ARG A 1 90 ? 3.503 -10.050 -17.200 1.00 91.50 90 ARG A C 1
ATOM 706 O O . ARG A 1 90 ? 3.144 -10.357 -18.336 1.00 91.50 90 ARG A O 1
ATOM 713 N N . ASN A 1 91 ? 2.956 -10.559 -16.095 1.00 96.06 91 ASN A N 1
ATOM 714 C CA . ASN A 1 91 ? 1.930 -11.605 -16.113 1.00 96.06 91 ASN A CA 1
ATOM 715 C C . ASN A 1 91 ? 0.532 -11.127 -15.685 1.00 96.06 91 ASN A C 1
ATOM 717 O O . ASN A 1 91 ? -0.435 -11.871 -15.858 1.00 96.06 91 ASN A O 1
ATOM 721 N N . ILE A 1 92 ? 0.391 -9.899 -15.175 1.00 96.75 92 ILE A N 1
ATOM 722 C CA . ILE A 1 92 ? -0.879 -9.361 -14.674 1.00 96.75 92 ILE A CA 1
ATOM 723 C C . ILE A 1 92 ? -1.213 -8.077 -15.439 1.00 96.75 92 ILE A C 1
ATOM 725 O O . ILE A 1 92 ? -0.547 -7.054 -15.308 1.00 96.75 92 ILE A O 1
ATOM 729 N N . ARG A 1 93 ? -2.261 -8.129 -16.271 1.00 95.75 93 ARG A N 1
ATOM 730 C CA . ARG A 1 93 ? -2.677 -6.984 -17.108 1.00 95.75 93 ARG A CA 1
ATOM 731 C C . ARG A 1 93 ? -3.534 -5.955 -16.372 1.00 95.75 93 ARG A C 1
ATOM 733 O O . ARG A 1 93 ? -3.666 -4.847 -16.869 1.00 95.75 93 ARG A O 1
ATOM 740 N N . ASP A 1 94 ? -4.144 -6.354 -15.263 1.00 97.12 94 ASP A N 1
ATOM 741 C CA . ASP A 1 94 ? -4.961 -5.513 -14.387 1.00 97.12 94 ASP A CA 1
ATOM 742 C C . ASP A 1 94 ? -4.463 -5.734 -12.958 1.00 97.12 94 ASP A C 1
ATOM 744 O O . ASP A 1 94 ? -4.944 -6.615 -12.239 1.00 97.12 94 ASP A O 1
ATOM 748 N N . VAL A 1 95 ? -3.387 -5.031 -12.599 1.00 97.56 95 VAL A N 1
ATOM 749 C CA . VAL A 1 95 ? -2.736 -5.244 -11.303 1.00 97.56 95 VAL A CA 1
ATOM 750 C C . VAL A 1 95 ? -3.605 -4.705 -10.172 1.00 97.56 95 VAL A C 1
ATOM 752 O O . VAL A 1 95 ? -3.687 -5.320 -9.111 1.00 97.56 95 VAL A O 1
ATOM 755 N N . GLU A 1 96 ? -4.305 -3.597 -10.392 1.00 97.00 96 GLU A N 1
ATOM 756 C CA . GLU A 1 96 ? -5.247 -3.037 -9.431 1.00 97.00 96 GLU A CA 1
ATOM 757 C C . GLU A 1 96 ? -6.404 -3.998 -9.147 1.00 97.00 96 GLU A C 1
ATOM 759 O O . GLU A 1 96 ? -6.732 -4.226 -7.981 1.00 97.00 96 GLU A O 1
ATOM 764 N N . GLY A 1 97 ? -6.987 -4.610 -10.180 1.00 97.62 97 GLY A N 1
ATOM 765 C CA . GLY A 1 97 ? -8.018 -5.634 -10.025 1.00 97.62 97 GLY A CA 1
ATOM 766 C C . GLY A 1 97 ? -7.527 -6.850 -9.235 1.00 97.62 97 GLY A C 1
ATOM 767 O O . GLY A 1 97 ? -8.227 -7.321 -8.333 1.00 97.62 97 GLY A O 1
ATOM 768 N N . GLU A 1 98 ? -6.305 -7.318 -9.508 1.00 98.31 98 GLU A N 1
ATOM 769 C CA . GLU A 1 98 ? -5.668 -8.404 -8.752 1.00 98.31 98 GLU A CA 1
ATOM 770 C C . GLU A 1 98 ? -5.488 -8.029 -7.271 1.00 98.31 98 GLU A C 1
ATOM 772 O O . GLU A 1 98 ? -5.916 -8.776 -6.387 1.00 98.31 98 GLU A O 1
ATOM 777 N N . ILE A 1 99 ? -4.934 -6.846 -6.979 1.00 98.12 99 ILE A N 1
ATOM 778 C CA . ILE A 1 99 ? -4.764 -6.346 -5.607 1.00 98.12 99 ILE A CA 1
ATOM 779 C C . ILE A 1 99 ? -6.119 -6.251 -4.898 1.00 98.12 99 ILE A C 1
ATOM 781 O O . ILE A 1 99 ? -6.279 -6.784 -3.800 1.00 98.12 99 ILE A O 1
ATOM 785 N N . LEU A 1 100 ? -7.121 -5.630 -5.523 1.00 97.69 100 LEU A N 1
ATOM 786 C CA . LEU A 1 100 ? -8.453 -5.466 -4.940 1.00 97.69 100 LEU A CA 1
ATOM 787 C C . LEU A 1 100 ? -9.131 -6.809 -4.657 1.00 97.69 100 LEU A C 1
ATOM 789 O O . LEU A 1 100 ? -9.789 -6.959 -3.624 1.00 97.69 100 LEU A O 1
ATOM 793 N N . MET A 1 101 ? -8.950 -7.803 -5.528 1.00 98.06 101 MET A N 1
ATOM 794 C CA . MET A 1 101 ? -9.444 -9.159 -5.299 1.00 98.06 101 MET A CA 1
ATOM 795 C C . MET A 1 101 ? -8.784 -9.793 -4.068 1.00 98.06 101 MET A C 1
ATOM 797 O O . MET A 1 101 ? -9.488 -10.350 -3.216 1.00 98.06 101 MET A O 1
ATOM 801 N N . ARG A 1 102 ? -7.453 -9.693 -3.941 1.00 98.38 102 ARG A N 1
ATOM 802 C CA . ARG A 1 102 ? -6.719 -10.226 -2.784 1.00 98.38 102 ARG A CA 1
ATOM 803 C C . ARG A 1 102 ? -7.120 -9.513 -1.488 1.00 98.38 102 ARG A C 1
ATOM 805 O O . ARG A 1 102 ? -7.471 -10.180 -0.513 1.00 98.38 102 ARG A O 1
ATOM 812 N N . VAL A 1 103 ? -7.194 -8.179 -1.498 1.00 98.12 103 VAL A N 1
ATOM 813 C CA . VAL A 1 103 ? -7.652 -7.373 -0.351 1.00 98.12 103 VAL A CA 1
ATOM 814 C C . VAL A 1 103 ? -9.083 -7.740 0.035 1.00 98.12 103 VAL A C 1
ATOM 816 O O . VAL A 1 103 ? -9.360 -7.954 1.211 1.00 98.12 103 VAL A O 1
ATOM 819 N N . ARG A 1 104 ? -10.005 -7.889 -0.925 1.00 97.94 104 ARG A N 1
ATOM 820 C CA . ARG A 1 104 ? -11.390 -8.304 -0.643 1.00 97.94 104 ARG A CA 1
ATOM 821 C C . ARG A 1 104 ? -11.454 -9.690 -0.000 1.00 97.94 104 ARG A C 1
ATOM 823 O O . ARG A 1 104 ? -12.259 -9.903 0.908 1.00 97.94 104 ARG A O 1
ATOM 830 N N . LYS A 1 105 ? -10.624 -10.631 -0.452 1.00 98.19 105 LYS A N 1
ATOM 831 C CA . LYS A 1 105 ? -10.536 -11.967 0.149 1.00 98.19 105 LYS A CA 1
ATOM 832 C C . LYS A 1 105 ? -10.045 -11.901 1.598 1.00 98.19 105 LYS A C 1
ATOM 834 O O . LYS A 1 105 ? -10.597 -12.605 2.439 1.00 98.19 105 LYS A O 1
ATOM 839 N N . LEU A 1 106 ? -9.065 -11.043 1.884 1.00 97.62 106 LEU A N 1
ATOM 840 C CA . LEU A 1 106 ? -8.506 -10.848 3.224 1.00 97.62 106 LEU A CA 1
ATOM 841 C C . LEU A 1 106 ? -9.469 -10.103 4.169 1.00 97.62 106 LEU A C 1
ATOM 843 O O . LEU A 1 106 ? -9.655 -10.498 5.318 1.00 97.62 106 LEU A O 1
ATOM 847 N N . ALA A 1 107 ? -10.116 -9.044 3.682 1.00 97.00 107 ALA A N 1
ATOM 848 C CA . ALA A 1 107 ? -10.948 -8.142 4.478 1.00 97.00 107 ALA A CA 1
ATOM 849 C C . ALA A 1 107 ? -12.362 -8.679 4.773 1.00 97.00 107 ALA A C 1
ATOM 851 O O . ALA A 1 107 ? -13.029 -8.188 5.688 1.00 97.00 107 ALA A O 1
ATOM 852 N N . GLY A 1 108 ? -12.829 -9.672 4.009 1.00 96.94 108 GLY A N 1
ATOM 853 C CA . GLY A 1 108 ? -14.212 -10.154 4.047 1.00 96.94 108 GLY A CA 1
ATOM 854 C C . GLY A 1 108 ? -15.155 -9.279 3.216 1.00 96.94 108 GLY A C 1
ATOM 855 O O . GLY A 1 108 ? -14.729 -8.322 2.579 1.00 96.94 108 GLY A O 1
ATOM 856 N N . ARG A 1 109 ? -16.452 -9.612 3.166 1.00 94.38 109 ARG A N 1
ATOM 857 C CA . ARG A 1 109 ? -17.423 -8.944 2.268 1.00 94.38 109 ARG A CA 1
ATOM 858 C C . ARG A 1 109 ? -17.944 -7.604 2.786 1.00 94.38 109 ARG A C 1
ATOM 860 O O . ARG A 1 109 ? -18.339 -6.776 1.973 1.00 94.38 109 ARG A O 1
ATOM 867 N N . ASP A 1 110 ? -17.914 -7.402 4.097 1.00 95.81 110 ASP A N 1
ATOM 868 C CA . ASP A 1 110 ? -18.635 -6.297 4.736 1.00 95.81 110 ASP A CA 1
ATOM 869 C C . ASP A 1 110 ? -17.767 -5.051 4.927 1.00 95.81 110 ASP A C 1
ATOM 871 O O . ASP A 1 110 ? -18.289 -3.941 4.976 1.00 95.81 110 ASP A O 1
ATOM 875 N N . LYS A 1 111 ? -16.435 -5.212 4.978 1.00 97.12 111 LYS A N 1
ATOM 876 C CA . LYS A 1 111 ? -15.524 -4.072 5.109 1.00 97.12 111 LYS A CA 1
ATOM 877 C C . LYS A 1 111 ? -15.537 -3.219 3.831 1.00 97.12 111 LYS A C 1
ATOM 879 O O . LYS A 1 111 ? -15.267 -3.756 2.746 1.00 97.12 111 LYS A O 1
ATOM 884 N N . PRO A 1 112 ? -15.834 -1.914 3.908 1.00 97.88 112 PRO A N 1
ATOM 885 C CA . PRO A 1 112 ? -15.737 -1.029 2.760 1.00 97.88 112 PRO A CA 1
ATOM 886 C C . PRO A 1 112 ? -14.275 -0.867 2.324 1.00 97.88 112 PRO A C 1
ATOM 888 O O . PRO A 1 112 ? -13.362 -0.780 3.147 1.00 97.88 112 PRO A O 1
ATOM 891 N N . ILE A 1 113 ? -14.073 -0.845 1.006 1.00 97.81 113 ILE A N 1
ATOM 892 C CA . ILE A 1 113 ? -12.785 -0.574 0.365 1.00 97.81 113 ILE A CA 1
ATOM 893 C C . ILE A 1 113 ? -12.999 0.653 -0.515 1.00 97.81 113 ILE A C 1
ATOM 895 O O . ILE A 1 113 ? -13.837 0.624 -1.417 1.00 97.81 113 ILE A O 1
ATOM 899 N N . PHE A 1 114 ? -12.258 1.711 -0.225 1.00 95.81 114 PHE A N 1
ATOM 900 C CA . PHE A 1 114 ? -12.218 2.953 -0.979 1.00 95.81 114 PHE A CA 1
ATOM 901 C C . PHE A 1 114 ? -10.862 3.092 -1.659 1.00 95.81 114 PHE A C 1
ATOM 903 O O . PHE A 1 114 ? -9.891 2.428 -1.287 1.00 95.81 114 PHE A O 1
ATOM 910 N N . GLY A 1 115 ? -10.783 3.986 -2.631 1.00 90.94 115 GLY A N 1
ATOM 911 C CA . GLY A 1 115 ? -9.512 4.337 -3.223 1.00 90.94 115 GLY A CA 1
ATOM 912 C C . GLY A 1 115 ? -9.626 5.431 -4.258 1.00 90.94 115 GLY A C 1
ATOM 913 O O . GLY A 1 115 ? -10.726 5.890 -4.580 1.00 90.94 115 GLY A O 1
ATOM 914 N N . VAL A 1 116 ? -8.457 5.827 -4.738 1.00 84.00 116 VAL A N 1
ATOM 915 C CA . VAL A 1 116 ? -8.222 6.782 -5.822 1.00 84.00 116 VAL A CA 1
ATOM 916 C C . VAL A 1 116 ? -7.191 6.212 -6.775 1.00 84.00 116 VAL A C 1
ATOM 918 O O . VAL A 1 116 ? -6.343 5.417 -6.298 1.00 84.00 116 VAL A O 1
#

Organism: NCBI:txid408172

InterPro domains:
  IPR015995 Microcystin LR degradation protein MlrC, N-terminal [PF07364] (4-114)

Sequence (116 aa):
VDEVTSPADFQVRRGDEMLACSGDASPLGGVLEFAQEEGWRRIPTIDYRAIPSGIVEDEVVERWWNDFEAAWQPECDAIFLVLHGSMVSRNIRDVEGEILMRVRKLAG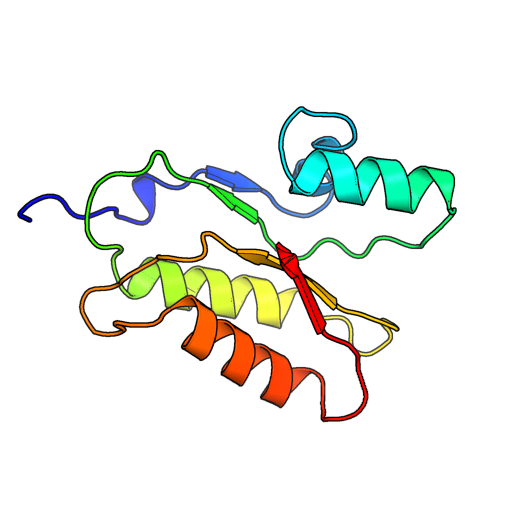RDKPIFGV

Secondary structure (DSSP, 8-state):
---EE-GGG-EEEETHHHHTTTTSSSHHHHHHHHHHHTT------EEEE--S-SEEPHHHHHHHHHHHHHH--TT-S-EEE---SS--BSS-S-HHHHHHHHHHHHH-SSS-EEE-

Mean predicted aligned error: 3.03 Å

pLDDT: mean 95.2, std 5.61, range [55.44, 98.56]

Nearest PDB structures (foldseek):
  3iuu-assembly1_A  TM=9.408E-01  e=6.032E-08  Chelativorans sp. BNC1
  8grb-assembly1_A  TM=4.819E-01  e=2.645E+00  Homo sapiens
  7trr-assembly1_A  TM=3.389E-01  e=2.645E+00  Neisseria gonorrhoeae FA 1090
  7tjb-assembly1_A  TM=3.383E-01  e=3.928E+00  Neisseria gonorrhoeae FA 1090
  7tlv-assembly1_A  TM=3.393E-01  e=5.112E+00  Neisseria gonorrhoeae FA 1090

Foldseek 3Di:
DPDEAEPVQKDKAWDVRLLVLQPPPDPSNPVSVVCVVVVHDDQTFMDIDGDDDDAYAVVVLVVSLVSNLVSDDLPDQAAEDEDPQQHHHPPRRCSVVVSVVSVCVVNDPRHYYHYD

Radius of gyration: 14.37 Å; Cα contacts (8 Å, |Δi|>4): 149; chains: 1; bounding box: 34×29×39 Å

Solvent-accessible surface area (backbone atoms only — not comparable to full-atom values): 6937 Å² total; per-residue (Å²): 129,91,49,65,40,48,67,88,57,42,51,76,32,50,47,67,61,48,60,68,35,43,69,42,98,45,75,65,6,47,55,46,36,51,37,53,77,72,66,52,89,82,81,62,44,67,45,80,47,60,80,93,82,47,40,29,40,54,66,43,58,53,51,51,49,53,47,35,62,72,47,61,61,90,84,58,79,62,44,78,45,84,55,87,87,77,50,36,31,81,87,36,81,53,40,62,60,50,50,52,52,52,50,43,68,73,62,42,89,81,50,52,75,49,71,87